Protein AF-A0A5J4TZY9-F1 (afdb_monomer_lite)

Structure (mmCIF, N/CA/C/O backbone):
data_AF-A0A5J4TZY9-F1
#
_entry.id   AF-A0A5J4TZY9-F1
#
loop_
_atom_site.group_PDB
_atom_site.id
_atom_site.type_symbol
_atom_site.label_atom_id
_atom_site.label_alt_id
_atom_site.label_comp_id
_atom_site.label_asym_id
_atom_site.label_entity_id
_atom_site.label_seq_id
_atom_site.pdbx_PDB_ins_code
_atom_site.Cartn_x
_atom_site.Cartn_y
_atom_site.Cartn_z
_atom_site.occupancy
_atom_site.B_iso_or_equiv
_atom_site.auth_seq_id
_atom_site.auth_comp_id
_atom_site.auth_asym_id
_atom_site.auth_atom_id
_atom_site.pdbx_PDB_model_num
ATOM 1 N N . GLU A 1 1 ? 7.113 8.581 6.682 1.00 90.19 1 GLU A N 1
ATOM 2 C CA . GLU A 1 1 ? 6.085 9.614 6.436 1.00 90.19 1 GLU A CA 1
ATOM 3 C C . GLU A 1 1 ? 4.737 9.079 6.901 1.00 90.19 1 GLU A C 1
ATOM 5 O O . GLU A 1 1 ? 4.631 7.867 7.064 1.00 90.19 1 GLU A O 1
ATOM 10 N N . THR A 1 2 ? 3.756 9.944 7.158 1.00 95.19 2 THR A N 1
ATOM 11 C CA . THR A 1 2 ? 2.412 9.538 7.595 1.00 95.19 2 THR A CA 1
ATOM 12 C C . THR A 1 2 ? 1.383 10.147 6.661 1.00 95.19 2 THR A C 1
ATOM 14 O O . THR A 1 2 ? 1.388 11.357 6.454 1.00 95.19 2 THR A O 1
ATOM 17 N N . PHE A 1 3 ? 0.485 9.311 6.152 1.00 95.38 3 PHE A N 1
ATOM 18 C CA . PHE A 1 3 ? -0.618 9.715 5.289 1.00 95.38 3 PHE A CA 1
ATOM 19 C C . PHE A 1 3 ? -1.936 9.338 5.958 1.00 95.38 3 PHE A C 1
ATOM 21 O O . PHE A 1 3 ? -2.041 8.270 6.561 1.00 95.38 3 PHE A O 1
ATOM 28 N N . VAL A 1 4 ? -2.926 10.221 5.866 1.00 94.75 4 VAL A N 1
ATOM 29 C CA . VAL A 1 4 ? -4.268 10.007 6.411 1.00 94.75 4 VAL A CA 1
ATOM 30 C C . VAL A 1 4 ? -5.263 10.314 5.307 1.00 94.75 4 VAL A C 1
ATOM 32 O O . VAL A 1 4 ? -5.166 11.353 4.656 1.00 94.75 4 VAL A O 1
ATOM 35 N N . TYR A 1 5 ? -6.200 9.396 5.101 1.00 91.69 5 TYR A N 1
ATOM 36 C CA . TYR A 1 5 ? -7.230 9.500 4.080 1.00 91.69 5 TYR A CA 1
ATOM 37 C C . TYR A 1 5 ? -8.591 9.317 4.735 1.00 91.69 5 TYR A C 1
ATOM 39 O O . TYR A 1 5 ? -8.794 8.367 5.491 1.00 91.69 5 TYR A O 1
ATOM 47 N N . GLU A 1 6 ? -9.523 10.208 4.420 1.00 91.94 6 GLU A N 1
ATOM 48 C CA . GLU A 1 6 ? -10.937 9.996 4.706 1.00 91.94 6 GLU A CA 1
ATOM 49 C C . GLU A 1 6 ? -11.541 9.167 3.572 1.00 91.94 6 GLU A C 1
ATOM 51 O O . GLU A 1 6 ? -11.308 9.445 2.394 1.00 91.94 6 GLU A O 1
ATOM 56 N N . VAL A 1 7 ? -12.293 8.126 3.924 1.00 89.38 7 VAL A N 1
ATOM 57 C CA . VAL A 1 7 ? -12.913 7.219 2.954 1.00 89.38 7 VAL A CA 1
ATOM 58 C C . VAL A 1 7 ? -14.422 7.344 3.071 1.00 89.38 7 VAL A C 1
ATOM 60 O O . VAL A 1 7 ? -15.001 6.923 4.069 1.00 89.38 7 VAL A O 1
ATOM 63 N N . ASP A 1 8 ? -15.062 7.881 2.032 1.00 90.81 8 ASP A N 1
ATOM 64 C CA . ASP A 1 8 ? -16.512 7.777 1.877 1.00 90.81 8 ASP A CA 1
ATOM 65 C C . ASP A 1 8 ? -16.845 6.343 1.423 1.00 90.81 8 ASP A C 1
ATOM 67 O O . ASP A 1 8 ? -16.474 5.964 0.304 1.00 90.81 8 ASP A O 1
ATOM 71 N N . PRO A 1 9 ? -17.527 5.527 2.249 1.00 88.12 9 PRO A N 1
ATOM 72 C CA . PRO A 1 9 ? -17.806 4.133 1.920 1.00 88.12 9 PRO A CA 1
ATO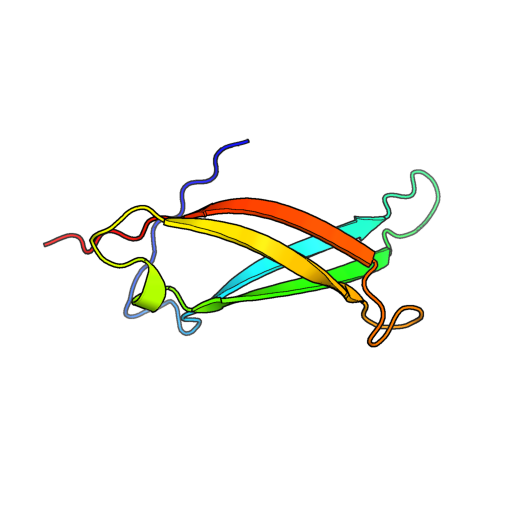M 73 C C . PRO A 1 9 ? -18.827 3.967 0.783 1.00 88.12 9 PRO A C 1
ATOM 75 O O . PRO A 1 9 ? -18.923 2.870 0.228 1.00 88.12 9 PRO A O 1
ATOM 78 N N . ILE A 1 10 ? -19.586 5.016 0.445 1.00 89.88 10 ILE A N 1
ATOM 79 C CA . ILE A 1 10 ? -20.569 5.036 -0.644 1.00 89.88 10 ILE A CA 1
ATOM 80 C C . ILE A 1 10 ? -19.888 5.436 -1.954 1.00 89.88 10 ILE A C 1
ATOM 82 O O . ILE A 1 10 ? -20.086 4.775 -2.973 1.00 89.88 10 ILE A O 1
ATOM 86 N N . ALA A 1 11 ? -19.088 6.505 -1.938 1.00 93.00 11 ALA A N 1
ATOM 87 C CA . ALA A 1 11 ? -18.452 7.029 -3.148 1.00 93.00 11 ALA A CA 1
ATOM 88 C C . ALA A 1 11 ? -17.172 6.273 -3.542 1.00 93.00 11 ALA A C 1
ATOM 90 O O . ALA A 1 11 ? -16.858 6.156 -4.727 1.00 93.00 11 ALA A O 1
ATOM 91 N N . THR A 1 12 ? -16.429 5.746 -2.568 1.00 90.19 12 THR A N 1
ATOM 92 C CA . THR A 1 12 ? -15.179 5.022 -2.823 1.00 90.19 12 THR A CA 1
ATOM 93 C C . THR A 1 12 ? -15.500 3.566 -3.110 1.00 90.19 12 THR A C 1
ATOM 95 O O . THR A 1 12 ? -16.156 2.916 -2.296 1.00 90.19 12 THR A O 1
ATOM 98 N N . ILE A 1 13 ? -15.021 3.020 -4.228 1.00 88.88 13 ILE A N 1
ATOM 99 C CA . ILE A 1 13 ? -15.238 1.607 -4.593 1.00 88.88 13 ILE A CA 1
ATOM 100 C C . ILE A 1 13 ? -14.078 0.731 -4.113 1.00 88.88 13 ILE A C 1
ATOM 102 O O . ILE A 1 13 ? -14.302 -0.380 -3.634 1.00 88.88 13 ILE A O 1
ATOM 106 N N . ASP A 1 14 ? -12.850 1.244 -4.187 1.00 90.00 14 ASP A N 1
ATOM 107 C CA . ASP A 1 14 ? -11.657 0.498 -3.803 1.00 90.00 14 ASP A CA 1
ATOM 108 C C . ASP A 1 14 ? -11.641 0.180 -2.306 1.00 90.00 14 ASP A C 1
ATOM 110 O O . ASP A 1 14 ? -12.030 0.984 -1.454 1.00 90.00 14 ASP A O 1
ATOM 114 N N . ARG A 1 15 ? -11.208 -1.036 -1.978 1.00 92.31 15 ARG A N 1
ATOM 115 C CA . ARG A 1 15 ? -11.074 -1.535 -0.599 1.00 92.31 15 ARG A CA 1
ATOM 116 C C . ARG A 1 15 ? -9.653 -1.996 -0.298 1.00 92.31 15 ARG A C 1
ATOM 118 O O . ARG A 1 15 ? -9.429 -2.708 0.677 1.00 92.31 15 ARG A O 1
ATOM 125 N N . ASP A 1 16 ? -8.708 -1.556 -1.117 1.00 95.00 16 ASP A N 1
ATOM 126 C CA . ASP A 1 16 ? -7.285 -1.794 -0.956 1.00 95.00 16 ASP A CA 1
ATOM 127 C C . ASP A 1 16 ? -6.557 -0.455 -0.821 1.00 95.00 16 ASP A C 1
ATOM 129 O O . ASP A 1 16 ? -6.895 0.524 -1.488 1.00 95.00 16 ASP A O 1
ATOM 133 N N . VAL A 1 17 ? -5.522 -0.420 0.014 1.00 93.56 17 VAL A N 1
ATOM 134 C CA . VAL A 1 17 ? -4.489 0.614 -0.050 1.00 93.56 17 VAL A CA 1
ATOM 135 C C . VAL A 1 17 ? -3.494 0.202 -1.127 1.00 93.56 17 VAL A C 1
ATOM 137 O O . VAL A 1 17 ? -2.904 -0.880 -1.055 1.00 93.56 17 VAL A O 1
ATOM 140 N N . PHE A 1 18 ? -3.298 1.071 -2.114 1.00 95.12 18 PHE A N 1
ATOM 141 C CA . PHE A 1 18 ? -2.297 0.900 -3.161 1.00 95.12 18 PHE A CA 1
ATOM 142 C C . PHE A 1 18 ? -1.050 1.699 -2.797 1.00 95.12 18 PHE A C 1
ATOM 144 O O . PHE A 1 18 ? -1.115 2.913 -2.617 1.00 95.12 18 PHE A O 1
ATOM 151 N N . ILE A 1 19 ? 0.089 1.017 -2.704 1.00 95.81 19 ILE A N 1
ATOM 152 C CA . ILE A 1 19 ? 1.394 1.653 -2.520 1.00 95.81 19 ILE A CA 1
ATOM 153 C C . ILE A 1 19 ? 2.204 1.402 -3.782 1.00 95.81 19 ILE A C 1
ATOM 155 O O . ILE A 1 19 ? 2.417 0.255 -4.173 1.00 95.81 19 ILE A O 1
ATOM 159 N N . GLU A 1 20 ? 2.654 2.473 -4.423 1.00 96.75 20 GLU A N 1
ATOM 160 C CA . GLU A 1 20 ? 3.389 2.414 -5.681 1.00 96.75 20 GLU A CA 1
ATOM 161 C C . GLU A 1 20 ? 4.802 2.960 -5.505 1.00 96.75 20 GLU A C 1
ATOM 163 O O . GLU A 1 20 ? 5.008 3.996 -4.872 1.00 96.75 20 GLU A O 1
ATOM 168 N N . LEU A 1 21 ? 5.775 2.278 -6.107 1.00 96.69 21 LEU A N 1
ATOM 169 C CA . LEU A 1 21 ? 7.149 2.753 -6.191 1.00 96.69 21 LEU A CA 1
ATOM 170 C C . LEU A 1 21 ? 7.394 3.329 -7.584 1.00 96.69 21 LEU A C 1
ATOM 172 O O . LEU A 1 21 ? 7.201 2.634 -8.584 1.00 96.69 21 LEU A O 1
ATOM 176 N N . TRP A 1 22 ? 7.841 4.580 -7.638 1.00 96.38 22 TRP A N 1
ATOM 177 C CA . TRP A 1 22 ? 8.105 5.316 -8.871 1.00 96.38 22 TRP A CA 1
ATOM 178 C C . TRP A 1 22 ? 9.571 5.739 -8.943 1.00 96.38 22 TRP A C 1
ATOM 180 O O . TRP A 1 22 ? 10.115 6.251 -7.966 1.00 96.38 22 TRP A O 1
ATOM 190 N N . ASP A 1 23 ? 10.185 5.552 -10.109 1.00 94.75 23 ASP A N 1
ATOM 191 C CA . ASP A 1 23 ? 11.479 6.138 -10.446 1.00 94.75 23 ASP A CA 1
ATOM 192 C C . ASP A 1 23 ? 11.260 7.552 -10.995 1.00 94.75 23 ASP A C 1
ATOM 194 O O . ASP A 1 23 ? 10.509 7.748 -11.959 1.00 94.75 23 ASP A O 1
ATOM 198 N N . TYR A 1 24 ? 11.873 8.542 -10.348 1.00 94.75 24 TYR A N 1
ATOM 199 C CA . TYR A 1 24 ? 11.723 9.952 -10.696 1.00 94.75 24 TYR A CA 1
ATOM 200 C C . TYR A 1 24 ? 12.803 10.385 -11.688 1.00 94.75 24 TYR A C 1
ATOM 202 O O . TYR A 1 24 ? 13.996 10.236 -11.425 1.00 94.75 24 TYR A O 1
ATOM 210 N N . ASN A 1 25 ? 12.395 11.008 -12.795 1.00 92.88 25 ASN A N 1
ATOM 211 C CA . ASN A 1 25 ? 13.307 11.553 -13.798 1.00 92.88 25 ASN A CA 1
ATOM 212 C C . ASN A 1 25 ? 13.048 13.051 -14.006 1.00 92.88 25 ASN A C 1
ATOM 214 O O . ASN A 1 25 ? 11.938 13.456 -14.331 1.00 92.88 25 ASN A O 1
ATOM 218 N N . SER A 1 26 ? 14.082 13.884 -13.860 1.00 90.00 26 SER A N 1
ATOM 219 C CA . SER A 1 26 ? 13.960 15.348 -13.921 1.00 90.00 26 SER A CA 1
ATOM 220 C C . SER A 1 26 ? 13.829 15.932 -15.332 1.00 90.00 26 SER A C 1
ATOM 222 O O . SER A 1 26 ? 13.394 17.073 -15.469 1.00 90.00 26 SER A O 1
ATOM 224 N N . ILE A 1 27 ? 14.228 15.193 -16.373 1.00 89.00 27 ILE A N 1
ATOM 225 C CA . ILE A 1 27 ? 14.225 15.658 -17.776 1.00 89.00 27 ILE A CA 1
ATOM 226 C C . ILE A 1 27 ? 13.308 14.776 -18.652 1.00 89.00 27 ILE A C 1
ATOM 228 O O . ILE A 1 27 ? 13.014 15.115 -19.797 1.00 89.00 27 ILE A O 1
ATOM 232 N N . GLY A 1 28 ? 12.814 13.657 -18.112 1.00 87.12 28 GLY A N 1
ATOM 233 C CA . GLY A 1 28 ? 11.931 12.706 -18.788 1.00 87.12 28 GLY A CA 1
ATOM 234 C C . GLY A 1 28 ? 10.642 12.423 -18.015 1.00 87.12 28 GLY A C 1
ATOM 235 O O . GLY A 1 28 ? 10.217 13.201 -17.169 1.00 87.12 28 GLY A O 1
ATOM 236 N N . SER A 1 29 ? 10.002 11.296 -18.325 1.00 91.56 29 SER A N 1
ATOM 237 C CA . SER A 1 29 ? 8.817 10.827 -17.599 1.00 91.56 29 SER A CA 1
ATOM 238 C C . SER A 1 29 ? 9.209 9.931 -16.428 1.00 91.56 29 SER A C 1
ATOM 240 O O . SER A 1 29 ? 10.131 9.125 -16.551 1.00 91.56 29 SER A O 1
ATOM 242 N N . ASN A 1 30 ? 8.466 10.034 -15.327 1.00 95.00 30 ASN A N 1
ATOM 243 C CA . ASN A 1 30 ? 8.567 9.084 -14.221 1.00 95.00 30 ASN A CA 1
ATOM 244 C C . ASN A 1 30 ? 8.080 7.700 -14.672 1.00 95.00 30 ASN A C 1
ATOM 246 O O . ASN A 1 30 ? 7.102 7.596 -15.418 1.00 95.00 30 ASN A O 1
ATOM 250 N N . GLU A 1 31 ? 8.732 6.642 -14.195 1.00 94.75 31 GLU A N 1
ATOM 251 C CA . GLU A 1 31 ? 8.372 5.256 -14.511 1.00 94.75 31 GLU A CA 1
ATOM 252 C C . GLU A 1 31 ? 7.920 4.536 -13.238 1.00 94.75 31 GLU A C 1
ATOM 254 O O . GLU A 1 31 ? 8.649 4.470 -12.249 1.00 94.75 31 GLU A O 1
ATOM 259 N N . LYS A 1 32 ? 6.708 3.968 -13.251 1.00 96.62 32 LYS A N 1
ATOM 260 C CA . LYS A 1 32 ? 6.245 3.108 -12.160 1.00 96.62 32 LYS A CA 1
ATOM 261 C C . LYS A 1 32 ? 7.059 1.819 -12.164 1.00 96.62 32 LYS A C 1
ATOM 263 O O . LYS A 1 32 ? 7.019 1.054 -13.127 1.00 96.62 32 LYS A O 1
ATOM 268 N N . MET A 1 33 ? 7.772 1.568 -11.075 1.00 97.62 33 MET A N 1
ATOM 269 C CA . MET A 1 33 ? 8.618 0.391 -10.916 1.00 97.62 33 MET A CA 1
ATOM 270 C C . MET A 1 33 ? 7.833 -0.812 -10.412 1.00 97.62 33 MET A C 1
ATOM 272 O O . MET A 1 33 ? 8.078 -1.922 -10.879 1.00 97.62 33 MET A O 1
ATOM 276 N N . GLY A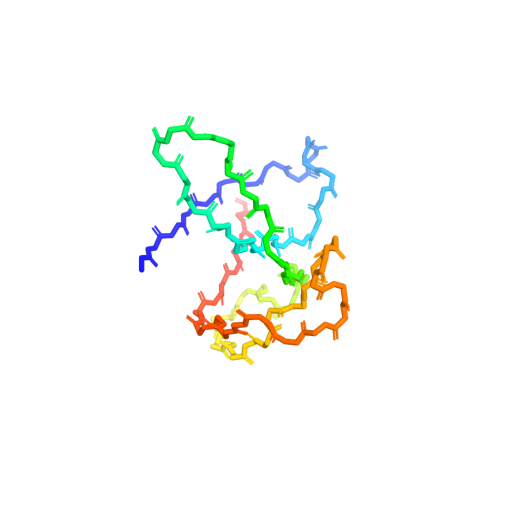 1 34 ? 6.901 -0.609 -9.478 1.00 98.25 34 GLY A N 1
ATOM 277 C CA . GLY A 1 34 ? 6.142 -1.692 -8.857 1.00 98.25 34 GLY A CA 1
ATOM 278 C C . GLY A 1 34 ? 5.038 -1.220 -7.918 1.00 98.25 34 GLY A C 1
ATOM 279 O O . GLY A 1 34 ? 4.867 -0.021 -7.695 1.00 98.25 34 GLY A O 1
ATOM 280 N N . GLU A 1 35 ? 4.277 -2.174 -7.389 1.00 98.00 35 GLU A N 1
ATOM 281 C CA . GLU A 1 35 ? 3.140 -1.918 -6.504 1.00 98.00 35 GLU A CA 1
ATOM 282 C C . GLU A 1 35 ? 2.965 -2.984 -5.412 1.00 98.00 35 GLU A C 1
ATOM 284 O O . GLU A 1 35 ? 3.413 -4.127 -5.542 1.00 98.00 35 GLU A O 1
ATOM 289 N N . VAL A 1 36 ? 2.273 -2.590 -4.343 1.00 97.38 36 VAL A N 1
ATOM 290 C CA . VAL A 1 36 ? 1.711 -3.455 -3.299 1.00 97.38 36 VAL A CA 1
ATOM 291 C C . VAL A 1 36 ? 0.243 -3.070 -3.104 1.00 97.38 36 VAL A C 1
ATOM 293 O O . VAL A 1 36 ? -0.096 -1.886 -3.144 1.00 97.38 36 VAL A O 1
ATOM 296 N N . LYS A 1 37 ? -0.625 -4.066 -2.896 1.00 96.12 37 LYS A N 1
ATOM 297 C CA . LYS A 1 37 ? -2.059 -3.884 -2.618 1.00 96.12 37 LYS A CA 1
ATOM 298 C C . LYS A 1 37 ? -2.397 -4.512 -1.279 1.00 96.12 37 LYS A C 1
ATOM 300 O O . LYS A 1 37 ? -2.058 -5.673 -1.053 1.00 96.12 37 LYS A O 1
ATOM 305 N N . LEU A 1 38 ? -3.044 -3.746 -0.408 1.00 95.38 38 LEU A N 1
ATOM 306 C CA . LEU A 1 38 ? -3.318 -4.149 0.969 1.00 95.38 38 LEU A CA 1
ATOM 307 C C . LEU A 1 38 ? -4.801 -3.975 1.294 1.00 95.38 38 LEU A C 1
ATOM 309 O O . LEU A 1 38 ? -5.255 -2.835 1.389 1.00 95.38 38 LEU A O 1
ATOM 313 N N . PRO A 1 39 ? -5.556 -5.061 1.525 1.00 95.06 39 PRO A N 1
ATOM 314 C CA . PRO A 1 39 ? -6.978 -4.961 1.833 1.00 95.06 39 PRO A CA 1
ATOM 315 C C . PRO A 1 39 ? -7.223 -4.221 3.148 1.00 95.06 39 PRO A C 1
ATOM 317 O O . PRO A 1 39 ? -6.751 -4.665 4.200 1.00 95.06 39 PRO A O 1
ATOM 320 N N . ILE A 1 40 ? -8.013 -3.139 3.115 1.00 93.00 40 ILE A N 1
ATOM 321 C CA . ILE A 1 40 ? -8.276 -2.272 4.283 1.00 93.00 40 ILE A CA 1
ATOM 322 C C . ILE A 1 40 ? -8.889 -3.047 5.452 1.00 93.00 40 ILE A C 1
ATOM 324 O O . ILE A 1 40 ? -8.603 -2.764 6.614 1.00 93.00 40 ILE A O 1
ATOM 328 N N . TRP A 1 41 ? -9.683 -4.080 5.146 1.00 93.00 41 TRP A N 1
ATOM 329 C CA . TRP A 1 41 ? -10.351 -4.931 6.132 1.00 93.00 41 TRP A CA 1
ATOM 330 C C . TRP A 1 41 ? -9.370 -5.637 7.072 1.00 93.00 41 TRP A C 1
ATOM 332 O O . TRP A 1 41 ? -9.714 -5.940 8.212 1.00 93.00 41 TRP A O 1
ATOM 342 N N . THR A 1 42 ? -8.131 -5.850 6.625 1.00 95.38 42 THR A N 1
ATOM 343 C CA . THR A 1 42 ? -7.057 -6.451 7.427 1.00 95.38 42 THR A CA 1
ATOM 344 C C . THR A 1 42 ? -6.671 -5.580 8.624 1.00 95.38 42 THR A C 1
ATOM 346 O O . THR A 1 42 ? -6.140 -6.105 9.606 1.00 95.38 42 THR A O 1
ATOM 349 N N . TYR A 1 43 ? -6.945 -4.274 8.561 1.00 95.69 43 TYR A N 1
ATOM 350 C CA . TYR A 1 43 ? -6.452 -3.257 9.496 1.00 95.69 43 TYR A CA 1
ATOM 351 C C . TYR A 1 43 ? -7.563 -2.570 10.296 1.00 95.69 43 TYR A C 1
ATOM 353 O O . TYR A 1 43 ? -7.296 -1.608 11.017 1.00 95.69 43 TYR A O 1
ATOM 361 N N . VAL A 1 44 ? -8.805 -3.052 10.191 1.00 94.62 44 VAL A N 1
ATOM 362 C CA . VAL A 1 44 ? -9.939 -2.496 10.939 1.00 94.62 44 VAL A CA 1
ATOM 363 C C . VAL A 1 44 ? -9.700 -2.680 12.438 1.00 94.62 44 VAL A C 1
ATOM 365 O O . VAL A 1 44 ? -9.490 -3.799 12.911 1.00 94.62 44 VAL A O 1
ATOM 368 N N . GLY A 1 45 ? -9.725 -1.581 13.192 1.00 93.56 45 GLY A N 1
ATOM 369 C CA . GLY A 1 45 ? -9.695 -1.599 14.659 1.00 93.56 45 GLY A CA 1
ATOM 370 C C . GLY A 1 45 ? -8.376 -2.066 15.290 1.00 93.56 45 GLY A C 1
ATOM 371 O O . GLY A 1 45 ? -8.276 -2.119 16.513 1.00 93.56 45 GLY A O 1
ATOM 372 N N . SER A 1 46 ? -7.340 -2.367 14.498 1.00 92.81 46 SER A N 1
ATOM 373 C CA . SER A 1 46 ? -6.013 -2.717 15.017 1.00 92.81 46 SER A CA 1
ATOM 374 C C . SER A 1 46 ? -4.891 -2.232 14.103 1.00 92.81 46 SER A C 1
ATOM 376 O O . SER A 1 46 ? -4.901 -2.475 12.897 1.00 92.81 46 SER A O 1
ATOM 378 N N . LYS A 1 47 ? -3.912 -1.529 14.685 1.00 96.44 47 LYS A N 1
ATOM 379 C CA . LYS A 1 47 ? -2.712 -1.087 13.969 1.00 96.44 47 LYS A CA 1
ATOM 380 C C . LYS A 1 47 ? -1.791 -2.288 13.748 1.00 96.44 47 LYS A C 1
ATOM 382 O O . LYS A 1 47 ? -1.464 -2.985 14.709 1.00 96.44 47 LYS A O 1
ATOM 387 N N . LYS A 1 48 ? -1.350 -2.517 12.511 1.00 97.44 48 LYS A N 1
ATOM 388 C CA . LYS A 1 48 ? -0.424 -3.603 12.148 1.00 97.44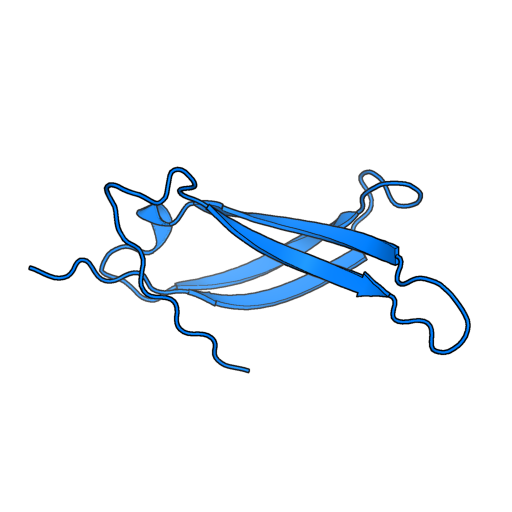 48 LYS A CA 1
ATOM 389 C C . LYS A 1 48 ? 0.796 -3.050 11.433 1.00 97.44 48 LYS A C 1
ATOM 391 O O . LYS A 1 48 ? 0.664 -2.135 10.629 1.00 97.44 48 LYS A O 1
ATOM 396 N N . ARG A 1 49 ? 1.963 -3.625 11.722 1.00 97.44 49 ARG A N 1
ATOM 397 C CA . ARG A 1 49 ? 3.193 -3.376 10.969 1.00 97.44 49 ARG A CA 1
ATOM 398 C C . ARG A 1 49 ? 3.342 -4.430 9.885 1.00 97.44 49 ARG A C 1
ATOM 400 O O . ARG A 1 49 ? 3.259 -5.617 10.188 1.00 97.44 49 ARG A O 1
ATOM 407 N N . GLU A 1 50 ? 3.605 -3.989 8.668 1.00 96.38 50 GLU A N 1
ATOM 408 C CA . GLU A 1 50 ? 3.804 -4.835 7.500 1.00 96.38 50 GLU A CA 1
ATOM 409 C C . GLU A 1 50 ? 5.188 -4.593 6.904 1.00 96.38 50 GLU A C 1
ATOM 411 O O . GLU A 1 50 ? 5.637 -3.452 6.801 1.00 96.38 50 GLU A O 1
ATOM 416 N N . ASN A 1 51 ? 5.839 -5.668 6.459 1.00 97.38 51 ASN A N 1
ATOM 417 C CA . ASN A 1 51 ? 7.069 -5.613 5.675 1.00 97.38 51 ASN A CA 1
ATOM 418 C C . ASN A 1 51 ? 6.819 -6.328 4.346 1.00 97.38 51 ASN A C 1
ATOM 420 O O . ASN A 1 51 ? 6.689 -7.551 4.301 1.00 97.38 51 ASN A O 1
ATOM 424 N N . MET A 1 52 ? 6.672 -5.555 3.274 1.00 96.94 52 MET A N 1
ATOM 425 C CA . MET A 1 52 ? 6.126 -6.041 2.008 1.00 96.94 52 MET A CA 1
ATOM 426 C C . MET A 1 52 ? 7.131 -5.843 0.886 1.00 96.94 52 MET A C 1
ATOM 428 O O . MET A 1 52 ? 7.610 -4.732 0.659 1.00 96.94 52 MET A O 1
ATOM 432 N N . GLY A 1 53 ? 7.417 -6.912 0.143 1.00 97.88 53 GLY A N 1
ATOM 433 C CA . GLY A 1 53 ? 8.139 -6.802 -1.121 1.00 97.88 53 GLY A CA 1
ATOM 434 C C . GLY A 1 53 ? 7.271 -6.116 -2.173 1.00 97.88 53 GLY A C 1
ATOM 435 O O . GLY A 1 53 ? 6.126 -6.511 -2.387 1.00 97.88 53 GLY A O 1
ATOM 436 N N . VAL A 1 54 ? 7.820 -5.110 -2.847 1.00 98.25 54 VAL A N 1
ATOM 437 C CA . VAL A 1 54 ? 7.148 -4.409 -3.942 1.00 98.25 54 VAL A CA 1
ATOM 438 C C . VAL A 1 54 ? 7.290 -5.241 -5.207 1.00 98.25 54 VAL A C 1
ATOM 440 O O . VAL A 1 54 ? 8.410 -5.504 -5.659 1.00 98.25 54 VAL A O 1
ATOM 443 N N . VAL A 1 55 ? 6.163 -5.659 -5.785 1.00 98.38 55 VAL A N 1
ATOM 444 C CA . VAL A 1 55 ? 6.163 -6.460 -7.011 1.00 98.38 55 VAL A CA 1
ATOM 445 C C . VAL A 1 55 ? 6.284 -5.527 -8.201 1.00 98.38 55 VAL A C 1
ATOM 447 O O . VAL A 1 55 ? 5.472 -4.624 -8.399 1.00 98.38 55 VAL A O 1
ATOM 450 N N . GLY A 1 56 ? 7.324 -5.745 -8.991 1.00 98.12 56 GLY A N 1
ATOM 451 C CA . GLY A 1 56 ? 7.627 -4.946 -10.155 1.00 98.12 56 GLY A CA 1
ATOM 452 C C . GLY A 1 56 ? 6.567 -5.087 -11.240 1.00 98.12 56 GLY A C 1
ATOM 453 O O . GLY A 1 56 ? 5.947 -6.143 -11.399 1.00 98.12 56 GLY A O 1
ATOM 454 N N . VAL A 1 57 ? 6.386 -4.017 -12.009 1.00 97.44 57 VAL A N 1
ATOM 455 C CA . VAL A 1 57 ? 5.477 -3.934 -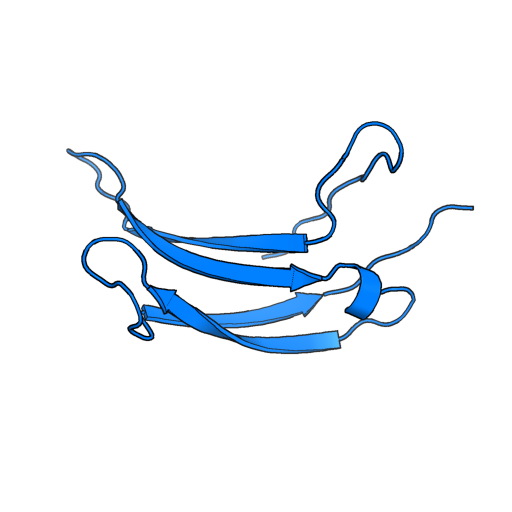13.161 1.00 97.44 57 VAL A CA 1
ATOM 456 C C . VAL A 1 57 ? 6.250 -3.543 -14.424 1.00 97.44 57 VAL A C 1
ATOM 458 O O . VAL A 1 57 ? 7.433 -3.203 -14.366 1.00 97.44 57 VAL A O 1
ATOM 461 N N . GLY A 1 58 ? 5.608 -3.627 -15.593 1.00 95.25 58 GLY A N 1
ATOM 462 C CA . GLY A 1 58 ? 6.228 -3.243 -16.866 1.00 95.25 58 GLY A CA 1
ATOM 463 C C . GLY A 1 58 ? 7.548 -3.981 -17.115 1.00 95.25 58 GLY A C 1
ATOM 464 O O . GLY A 1 58 ? 7.594 -5.211 -17.096 1.00 95.25 58 GLY A O 1
ATOM 465 N N . LYS A 1 59 ? 8.646 -3.238 -17.303 1.00 94.12 59 LYS A N 1
ATOM 466 C CA . LYS A 1 59 ? 9.988 -3.813 -17.529 1.00 94.12 59 LYS A CA 1
ATOM 467 C C . LYS A 1 59 ? 10.526 -4.616 -16.337 1.00 94.12 59 LYS A C 1
ATOM 469 O O . LYS A 1 59 ? 11.462 -5.400 -16.500 1.00 94.12 59 LYS A O 1
ATOM 474 N N . GLN A 1 60 ? 9.959 -4.421 -15.147 1.00 96.25 60 GLN A N 1
ATOM 475 C CA . GLN A 1 60 ? 10.333 -5.130 -13.923 1.00 96.25 60 GLN A CA 1
ATOM 476 C C . GLN A 1 60 ? 9.302 -6.182 -13.501 1.00 96.25 60 GLN A C 1
ATOM 478 O O . GLN A 1 60 ? 9.367 -6.6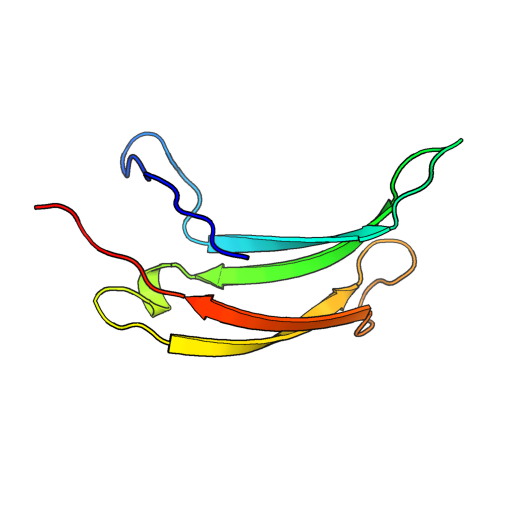64 -12.372 1.00 96.25 60 GLN A O 1
ATOM 483 N N . TYR A 1 61 ? 8.371 -6.549 -14.390 1.00 97.25 61 TYR A N 1
ATOM 484 C CA . TYR A 1 61 ? 7.264 -7.448 -14.072 1.00 97.25 61 TYR A CA 1
ATOM 485 C C . TYR A 1 61 ? 7.702 -8.702 -13.300 1.00 97.25 61 TYR A C 1
ATOM 487 O O . TYR A 1 61 ? 8.586 -9.443 -13.737 1.00 97.25 61 TYR A O 1
ATOM 495 N N . GLY A 1 62 ? 7.073 -8.921 -12.143 1.00 96.44 62 GLY A N 1
ATOM 496 C CA . GLY A 1 62 ? 7.267 -10.105 -11.301 1.00 96.44 62 GLY A CA 1
ATOM 497 C C . GLY A 1 62 ? 8.550 -10.116 -10.464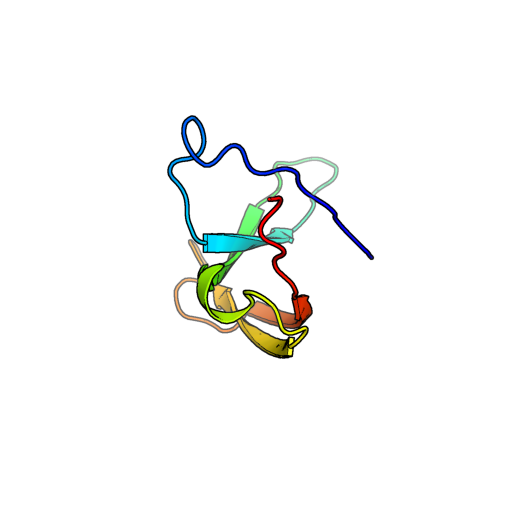 1.00 96.44 62 GLY A C 1
ATOM 498 O O . GLY A 1 62 ? 8.740 -11.030 -9.664 1.00 96.44 62 GLY A O 1
ATOM 499 N N . LYS A 1 63 ? 9.430 -9.118 -10.605 1.00 97.81 63 LYS A N 1
ATOM 500 C CA . LYS A 1 63 ? 10.625 -8.986 -9.761 1.00 97.81 63 LYS A CA 1
ATOM 501 C C . LYS A 1 63 ? 10.283 -8.279 -8.457 1.00 97.81 63 LYS A C 1
ATOM 503 O O . LYS A 1 63 ? 9.392 -7.443 -8.425 1.00 97.81 63 LYS A O 1
ATOM 508 N N . ASN A 1 64 ? 11.040 -8.546 -7.399 1.00 97.62 64 ASN A N 1
ATOM 509 C CA . ASN A 1 64 ? 11.036 -7.664 -6.237 1.00 97.62 64 ASN A CA 1
ATOM 510 C C . ASN A 1 64 ? 11.874 -6.415 -6.570 1.00 97.62 64 ASN A C 1
ATOM 512 O O . ASN A 1 64 ? 13.051 -6.545 -6.910 1.00 97.62 64 ASN A O 1
ATOM 516 N N . VAL A 1 65 ? 11.260 -5.232 -6.513 1.00 97.75 65 VAL A N 1
ATOM 517 C CA . VAL A 1 65 ? 11.903 -3.942 -6.838 1.00 97.75 65 VAL A CA 1
ATOM 518 C C . VAL A 1 65 ? 12.127 -3.052 -5.615 1.00 97.75 65 VAL A C 1
ATOM 520 O O . VAL A 1 65 ? 12.567 -1.915 -5.755 1.00 97.75 65 VAL A O 1
ATOM 523 N N . GLY A 1 66 ? 11.828 -3.551 -4.416 1.00 96.75 66 GLY A N 1
ATOM 524 C CA . GLY A 1 66 ? 11.960 -2.801 -3.176 1.00 96.75 66 GLY A CA 1
ATOM 525 C C . GLY A 1 66 ? 11.182 -3.427 -2.026 1.00 96.75 66 GLY A C 1
ATOM 526 O O . GLY A 1 66 ? 10.476 -4.421 -2.185 1.00 96.75 66 GLY A O 1
ATOM 527 N N . VAL A 1 67 ? 11.297 -2.819 -0.851 1.00 97.31 67 VAL A N 1
ATOM 528 C CA . VAL A 1 67 ? 10.552 -3.219 0.344 1.00 97.31 67 VAL A CA 1
ATOM 529 C C . VAL A 1 67 ? 9.887 -1.989 0.941 1.00 97.31 67 VAL A C 1
ATOM 531 O O . VAL A 1 67 ? 10.521 -0.943 1.067 1.00 97.31 67 VAL A O 1
ATOM 534 N N . VAL A 1 68 ? 8.619 -2.127 1.314 1.00 96.75 68 VAL A N 1
ATOM 535 C CA . VAL A 1 68 ? 7.875 -1.140 2.097 1.00 96.75 68 VAL A CA 1
ATOM 536 C C . VAL A 1 68 ? 7.731 -1.679 3.515 1.00 96.75 68 VAL A C 1
ATOM 538 O O . VAL A 1 68 ? 7.199 -2.770 3.709 1.00 96.75 68 VAL A O 1
ATOM 541 N N . ASP A 1 69 ? 8.204 -0.911 4.492 1.00 97.25 69 ASP A N 1
ATOM 542 C CA . ASP A 1 69 ? 7.923 -1.115 5.915 1.00 97.25 69 ASP A CA 1
ATOM 543 C C . ASP A 1 69 ? 6.952 -0.020 6.360 1.00 97.25 69 ASP A C 1
ATOM 545 O O . ASP A 1 69 ? 7.268 1.171 6.265 1.00 97.25 69 ASP A O 1
ATOM 549 N N . ALA A 1 70 ? 5.745 -0.411 6.757 1.00 96.19 70 ALA A N 1
ATOM 550 C CA . ALA A 1 70 ? 4.676 0.524 7.076 1.00 96.19 70 ALA A CA 1
ATOM 551 C C . ALA A 1 70 ? 3.824 0.020 8.233 1.00 96.19 70 ALA A C 1
ATOM 553 O O . ALA A 1 70 ? 3.552 -1.173 8.361 1.00 96.19 70 ALA A O 1
ATOM 554 N N . ASP A 1 71 ? 3.334 0.959 9.036 1.00 97.38 71 ASP A N 1
ATOM 555 C CA . ASP A 1 71 ? 2.235 0.673 9.938 1.00 97.38 71 ASP A CA 1
ATOM 556 C C . ASP A 1 71 ? 0.905 1.099 9.299 1.00 97.38 71 ASP A C 1
ATOM 558 O O . ASP A 1 71 ? 0.756 2.260 8.915 1.00 97.38 71 ASP A O 1
ATOM 562 N N . LEU A 1 72 ? -0.077 0.198 9.248 1.00 96.94 72 LEU A N 1
ATOM 563 C CA . LEU A 1 72 ? -1.417 0.458 8.723 1.00 96.94 72 LEU A CA 1
ATOM 564 C C . LEU A 1 72 ? -2.477 0.319 9.815 1.00 96.94 72 LEU A C 1
ATOM 566 O O . LEU A 1 72 ? -2.397 -0.551 10.684 1.00 96.94 72 LEU A O 1
ATOM 570 N N . PHE A 1 73 ? -3.482 1.185 9.757 1.00 96.94 73 PHE A N 1
ATOM 571 C CA . PHE A 1 73 ? -4.643 1.179 10.638 1.00 96.94 73 PHE A CA 1
ATOM 572 C C . PHE A 1 73 ? -5.842 1.747 9.884 1.00 96.94 73 PHE A C 1
ATOM 574 O O . PHE A 1 73 ? -5.697 2.725 9.152 1.00 96.94 73 PHE A O 1
ATOM 581 N N . PHE A 1 74 ? -7.012 1.146 10.078 1.00 95.62 74 PHE A N 1
ATOM 582 C CA . PHE A 1 74 ? -8.267 1.642 9.535 1.00 95.62 74 PHE A CA 1
ATOM 583 C C . PHE A 1 74 ? -9.314 1.748 10.646 1.00 95.62 74 PHE A C 1
ATOM 585 O O . PHE A 1 74 ? -9.560 0.790 11.385 1.00 95.62 74 PHE A O 1
ATOM 592 N N . GLU A 1 75 ? -9.934 2.918 10.762 1.00 93.94 75 GLU A N 1
ATOM 593 C CA . GLU A 1 75 ? -10.962 3.206 11.760 1.00 93.94 75 GLU A CA 1
ATOM 594 C C . GLU A 1 75 ? -12.317 3.397 11.080 1.00 93.94 75 GLU A C 1
ATOM 596 O O . GLU A 1 75 ? -12.440 4.157 10.120 1.00 93.94 75 GLU A O 1
ATOM 601 N N . LEU A 1 76 ? -13.341 2.713 11.590 1.00 89.88 76 LEU A N 1
ATOM 602 C CA . LEU A 1 76 ? -14.723 2.962 11.194 1.00 89.88 76 LEU A CA 1
ATOM 603 C C . LEU A 1 76 ? -15.255 4.124 12.031 1.00 89.88 76 LEU A C 1
ATOM 605 O O . LEU A 1 76 ? -15.315 4.016 13.254 1.00 89.88 76 LEU A O 1
ATOM 609 N N . GLN A 1 77 ? -15.646 5.214 11.377 1.00 82.06 77 GLN A N 1
ATOM 610 C CA . GLN A 1 77 ? -16.351 6.305 12.044 1.00 82.06 77 GLN A CA 1
ATOM 611 C C . GLN A 1 77 ? -17.815 5.892 12.253 1.00 82.06 77 GLN A C 1
ATOM 613 O O . GLN A 1 77 ? -18.455 5.383 11.329 1.00 82.06 77 GLN A O 1
ATOM 618 N N . SER A 1 78 ? -18.305 6.051 13.483 1.00 68.38 78 SER A N 1
ATOM 619 C CA . SER A 1 78 ? -19.668 5.715 13.918 1.00 68.38 78 SER A CA 1
ATOM 620 C C . SER A 1 78 ? -20.649 6.859 13.726 1.00 68.38 78 SER A C 1
ATOM 622 O O . SER A 1 78 ? -20.237 8.000 14.033 1.00 68.38 78 SER A O 1
#

pLDDT: mean 94.27, std 4.33, range [68.38, 98.38]

Organism: NCBI:txid222440

Foldseek 3Di:
DDDDDDDDPVPDPDQWDKDWDWDDDPVDDIDTFFIDIGGQVVAEPHKDWDWDFTAGDDVRHRHRPDIDTDIDHDYDDD

Secondary structure (DSSP, 8-state):
--------TTT----EEEEEEEE--SSS--EEEEEEEEEGGGGBTS-EEEEEEEEE-GGGTTSEEEEEEEEE-B----

Sequence (78 aa):
ETFVYEVDPIATIDRDVFIELWDYNSIGSNEKMGEVKLPIWTYVGSKKRENMGVVGVGKQYGKNVGVVDADLFFELQS

InterPro domains:
  IPR035892 C2 domain superfamily [G3DSA:2.60.40.150] (1-70)
  IPR035892 C2 domain superfamily [SSF49562] (1-48)

Radius of gyration: 14.69 Å; chains: 1; bounding box: 35×26×34 Å